Protein AF-A0A1I8BU19-F1 (afdb_monomer)

Solvent-accessible surface area (backbone atoms only — not comparable to full-atom values): 7862 Å² total; per-residue (Å²): 132,82,80,86,41,83,88,71,57,78,88,50,69,68,58,54,50,55,48,50,54,52,29,50,53,50,44,54,53,51,51,53,49,58,78,71,47,71,39,70,74,54,74,94,50,93,60,33,64,60,53,46,52,53,45,41,73,77,39,70,85,61,56,74,55,61,47,51,69,57,68,51,63,43,94,33,34,67,62,45,49,52,59,54,59,72,35,60,92,75,37,84,65,27,74,42,76,31,61,36,58,32,33,67,93,57,62,89,46,85,92,29,44,44,83,43,36,41,57,63,47,52,56,78,48,38,82,77,92,59,95

Organism: Meloidogyne hapla (NCBI:txid6305)

Secondary structure (DSSP, 8-state):
-----TTTS---HHHHHHHHHHHHHHHHHHHHHHHHS-GGG----TTHHHHHHHHHHH-TT--SSB--HHHHHSTTHHHHHHHHHHTTTTSTTTT-EEEEESBTTS-SSTTTEEEEEHHHHTTSS--SS--

Sequence (131 aa):
MTDITAQNCVNDPNIEIAWAIKASEFSSVHMNILMSVDTTKLKLNKYQDDVYKYFREMFPDMDVFETNEVQLKGGNKEKWRQFCEYFKETVDDYNFGTMLRIRADGIYDEANTIITQKVCFLLNSPKDGHL

Nearest PDB structures (foldseek):
  2jyn-assembly1_A  TM=8.389E-01  e=1.958E-07  Saccharomyces cerevisiae

InterPro domains:
  IPR008476 Protein PBDC1, metazoa/fungi [PTHR13410] (4-122)
  IPR021148 Polysaccharide biosynthesis domain [PF04669] (15-122)
  IPR023139 PBDC1-like domain superfamily [G3DSA:1.10.3560.10] (11-124)

Mean predicted aligned error: 6.37 Å

Radius of gyration: 15.44 Å; Cα contacts (8 Å, |Δi|>4): 132; chains: 1; bounding box: 36×48×33 Å

pLDDT: mean 84.01, std 12.43, range [40.69, 95.62]

Structure (mmCIF, N/CA/C/O backbone):
data_AF-A0A1I8BU19-F1
#
_entry.id   AF-A0A1I8BU19-F1
#
loop_
_atom_site.group_PDB
_atom_site.id
_atom_site.type_symbol
_atom_site.label_atom_id
_atom_site.label_alt_id
_atom_site.label_comp_id
_atom_site.label_asym_id
_atom_site.label_entity_id
_atom_site.label_seq_id
_atom_site.pdbx_PDB_ins_code
_atom_site.Cartn_x
_atom_site.Cartn_y
_atom_site.Cartn_z
_atom_site.occupancy
_atom_site.B_iso_or_equiv
_atom_site.auth_seq_id
_atom_site.auth_comp_id
_atom_site.auth_asym_id
_atom_site.auth_atom_id
_atom_site.pdbx_PDB_model_num
ATOM 1 N N . MET A 1 1 ? 1.063 32.927 -12.006 1.00 40.69 1 MET A N 1
ATOM 2 C CA . MET A 1 1 ? 1.313 31.688 -11.246 1.00 40.69 1 MET A CA 1
ATOM 3 C C . MET A 1 1 ? 1.113 30.568 -12.246 1.00 40.69 1 MET A C 1
ATOM 5 O O . MET A 1 1 ? 0.010 30.443 -12.752 1.00 40.69 1 MET A O 1
ATOM 9 N N . THR A 1 2 ? 2.177 29.910 -12.698 1.00 49.66 2 THR A N 1
ATOM 10 C CA . THR A 1 2 ? 2.052 28.748 -13.588 1.00 49.66 2 THR A CA 1
ATOM 11 C C . THR A 1 2 ? 1.512 27.595 -12.760 1.00 49.66 2 THR A C 1
ATOM 13 O O . THR A 1 2 ? 2.123 27.246 -11.752 1.00 49.66 2 THR A O 1
ATOM 16 N N . ASP A 1 3 ? 0.364 27.043 -13.151 1.00 49.72 3 ASP A N 1
ATOM 17 C CA . ASP A 1 3 ? -0.187 25.849 -12.519 1.00 49.72 3 ASP A CA 1
ATOM 18 C C . ASP A 1 3 ? 0.849 24.721 -12.598 1.00 49.72 3 ASP A C 1
ATOM 20 O O . ASP A 1 3 ? 1.202 24.238 -13.684 1.00 49.72 3 ASP A O 1
ATOM 24 N N . ILE A 1 4 ? 1.376 24.328 -11.436 1.00 55.88 4 ILE A N 1
ATOM 25 C CA . ILE A 1 4 ? 2.225 23.146 -11.294 1.00 55.88 4 ILE A CA 1
ATOM 26 C C . ILE A 1 4 ? 1.290 21.942 -11.409 1.00 55.88 4 ILE A C 1
ATOM 28 O O . ILE A 1 4 ? 0.775 21.421 -10.424 1.00 55.88 4 ILE A O 1
ATOM 32 N N . THR A 1 5 ? 0.995 21.554 -12.644 1.00 56.56 5 THR A N 1
ATOM 33 C CA . THR A 1 5 ? 0.279 20.317 -12.950 1.00 56.56 5 THR A CA 1
ATOM 34 C C . THR A 1 5 ? 1.287 19.177 -13.064 1.00 56.56 5 THR A C 1
ATOM 36 O O . THR A 1 5 ? 2.444 19.406 -13.415 1.00 56.56 5 THR A O 1
ATOM 39 N N . ALA A 1 6 ? 0.862 17.933 -12.821 1.00 61.78 6 ALA A N 1
ATOM 40 C CA . ALA A 1 6 ? 1.731 16.761 -12.974 1.00 61.78 6 ALA A CA 1
ATOM 41 C C . ALA A 1 6 ? 2.372 16.661 -14.377 1.00 61.78 6 ALA A C 1
ATOM 43 O O . ALA A 1 6 ? 3.459 16.116 -14.514 1.00 61.78 6 ALA A O 1
ATOM 44 N N . GLN A 1 7 ? 1.729 17.229 -15.406 1.00 59.91 7 GLN A N 1
ATOM 45 C CA . GLN A 1 7 ? 2.253 17.305 -16.775 1.00 59.91 7 GLN A CA 1
ATOM 46 C C . GLN A 1 7 ? 3.408 18.302 -16.948 1.00 59.91 7 GLN A C 1
ATOM 48 O O . GLN A 1 7 ? 4.190 18.155 -17.882 1.00 59.91 7 GLN A O 1
ATOM 53 N N . ASN A 1 8 ? 3.52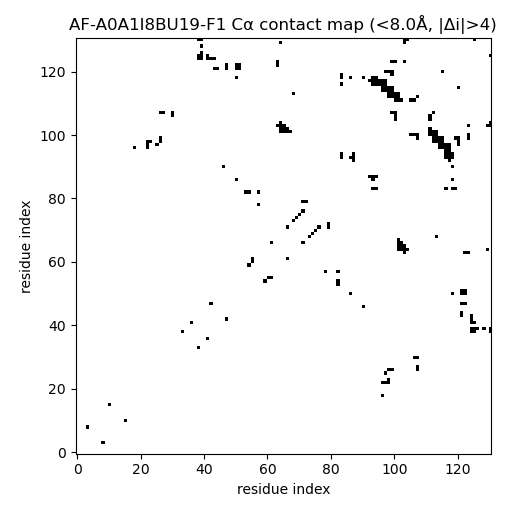4 19.296 -16.063 1.00 63.00 8 ASN A N 1
ATOM 54 C CA . ASN A 1 8 ? 4.537 20.354 -16.128 1.00 63.00 8 ASN A CA 1
ATOM 55 C C . ASN A 1 8 ? 5.739 20.090 -15.205 1.00 63.00 8 ASN A C 1
ATOM 57 O O . ASN A 1 8 ? 6.702 20.858 -15.219 1.00 63.00 8 ASN A O 1
ATOM 61 N N . CYS A 1 9 ? 5.693 19.029 -14.397 1.00 67.25 9 CYS A N 1
ATOM 62 C CA . CYS A 1 9 ? 6.816 18.595 -13.576 1.00 67.25 9 CYS A CA 1
ATOM 63 C C . CYS A 1 9 ? 7.768 17.735 -14.416 1.00 67.25 9 CYS A C 1
ATOM 65 O O . CYS A 1 9 ? 7.375 16.701 -14.952 1.00 67.25 9 CYS A O 1
ATOM 67 N N . VAL A 1 10 ? 9.030 18.156 -14.526 1.00 71.31 10 VAL A N 1
ATOM 68 C CA . VAL A 1 10 ? 10.086 17.352 -15.158 1.00 71.31 10 VAL A CA 1
ATOM 69 C C . VAL A 1 10 ? 10.427 16.183 -14.238 1.00 71.31 10 VAL A C 1
ATOM 71 O O . VAL A 1 10 ? 10.584 16.371 -13.033 1.00 71.31 10 VAL A O 1
ATOM 74 N N . ASN A 1 11 ? 10.545 14.984 -14.808 1.00 73.38 11 ASN A N 1
ATOM 75 C CA . ASN A 1 11 ? 10.933 13.799 -14.057 1.00 73.38 11 ASN A CA 1
ATOM 76 C C . ASN A 1 11 ? 12.424 13.901 -13.682 1.00 73.38 11 ASN A C 1
ATOM 78 O O . ASN A 1 11 ? 13.280 13.895 -14.567 1.00 73.38 11 ASN A O 1
ATOM 82 N N . ASP A 1 12 ? 12.730 14.067 -12.393 1.00 86.06 12 ASP A N 1
ATOM 83 C CA . ASP A 1 12 ? 14.103 14.155 -11.880 1.00 86.06 12 ASP A CA 1
ATOM 84 C C . ASP A 1 12 ? 14.567 12.761 -11.423 1.00 86.06 12 ASP A C 1
ATOM 86 O O . ASP A 1 12 ? 14.004 12.219 -10.464 1.00 86.06 12 ASP A O 1
ATOM 90 N N . PRO A 1 13 ? 15.610 12.180 -12.048 1.00 89.44 13 PRO A N 1
ATOM 91 C CA . PRO A 1 13 ? 16.116 10.860 -11.678 1.00 89.44 13 PRO A CA 1
ATOM 92 C C . PRO A 1 13 ? 16.515 10.738 -10.201 1.00 89.44 13 PRO A C 1
ATOM 94 O O . PRO A 1 13 ? 16.385 9.668 -9.612 1.00 89.44 13 PRO A O 1
ATOM 97 N N . ASN A 1 14 ? 16.979 11.819 -9.566 1.00 90.25 14 ASN A N 1
ATOM 98 C CA . ASN A 1 14 ? 17.342 11.785 -8.148 1.00 90.25 14 ASN A CA 1
ATOM 99 C C . ASN A 1 14 ? 16.108 11.642 -7.253 1.00 90.25 14 ASN A C 1
ATOM 101 O O . ASN A 1 14 ? 16.180 10.988 -6.211 1.00 90.25 14 ASN A O 1
ATOM 105 N N . ILE A 1 15 ? 14.978 12.226 -7.662 1.00 87.81 15 ILE A N 1
ATOM 106 C CA . ILE A 1 15 ? 13.700 12.077 -6.960 1.00 87.81 15 ILE A CA 1
ATOM 107 C C . ILE A 1 15 ? 13.210 10.635 -7.090 1.00 87.81 15 ILE A C 1
ATOM 109 O O . ILE A 1 15 ? 12.812 10.047 -6.086 1.00 87.81 15 ILE A O 1
ATOM 113 N N . GLU A 1 16 ? 13.296 10.038 -8.282 1.00 87.44 16 GLU A N 1
ATOM 114 C CA . GLU A 1 16 ? 12.926 8.631 -8.494 1.00 87.44 16 GLU A CA 1
ATOM 115 C C . GLU A 1 16 ? 13.794 7.677 -7.666 1.00 87.44 16 GLU A C 1
ATOM 117 O O . GLU A 1 16 ? 13.266 6.772 -7.020 1.00 87.44 16 GLU A O 1
ATOM 122 N N . ILE A 1 17 ? 15.111 7.901 -7.617 1.00 91.69 17 ILE A N 1
ATOM 123 C CA . ILE A 1 17 ? 16.030 7.098 -6.799 1.00 91.69 17 ILE A CA 1
ATOM 124 C C . ILE A 1 17 ? 15.693 7.240 -5.310 1.00 91.69 17 ILE A C 1
ATOM 126 O O . ILE A 1 17 ? 15.571 6.236 -4.607 1.00 91.69 17 ILE A O 1
ATOM 130 N N . ALA A 1 18 ? 15.515 8.469 -4.817 1.00 91.75 18 ALA A N 1
ATOM 131 C CA . ALA A 1 18 ? 15.174 8.713 -3.416 1.00 91.75 18 ALA A CA 1
ATOM 132 C C . ALA A 1 18 ? 13.833 8.064 -3.039 1.00 91.75 18 ALA A C 1
ATOM 134 O O . ALA A 1 18 ? 13.713 7.445 -1.978 1.00 91.75 18 ALA A O 1
ATOM 135 N N . TRP A 1 19 ? 12.843 8.158 -3.926 1.00 92.19 19 TRP A N 1
ATOM 136 C CA . TRP A 1 19 ? 11.557 7.489 -3.778 1.00 92.19 19 TRP A CA 1
ATOM 137 C C . TRP A 1 19 ? 11.710 5.961 -3.740 1.00 92.19 19 TRP A C 1
ATOM 139 O O . TRP A 1 19 ? 11.178 5.324 -2.831 1.00 92.19 19 TRP A O 1
ATOM 149 N N . ALA A 1 20 ? 12.473 5.374 -4.666 1.00 91.69 20 A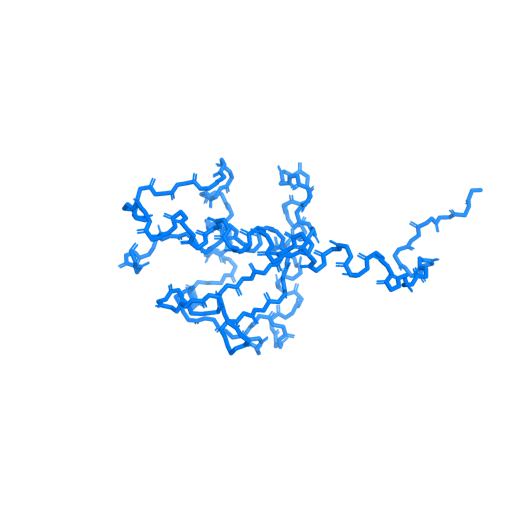LA A N 1
ATOM 150 C CA . ALA A 1 20 ? 12.667 3.928 -4.749 1.00 91.69 20 ALA A CA 1
ATOM 151 C C . ALA A 1 20 ? 13.354 3.369 -3.493 1.00 91.69 20 ALA A C 1
ATOM 153 O O . ALA A 1 20 ? 12.936 2.333 -2.970 1.00 91.69 20 ALA A O 1
ATOM 154 N N . ILE A 1 21 ? 14.349 4.085 -2.955 1.00 92.94 21 ILE A N 1
ATOM 155 C CA . ILE A 1 21 ? 14.993 3.747 -1.675 1.00 92.94 21 ILE A CA 1
ATOM 156 C C . ILE A 1 21 ? 13.952 3.736 -0.552 1.00 92.94 21 ILE A C 1
ATOM 158 O O . ILE A 1 21 ? 13.864 2.762 0.196 1.00 92.94 21 ILE A O 1
ATOM 162 N N . LYS A 1 22 ? 13.105 4.769 -0.463 1.00 92.62 22 LYS A N 1
ATOM 163 C CA . LYS A 1 22 ? 12.058 4.845 0.566 1.00 92.62 22 LYS A CA 1
ATOM 164 C C . LYS A 1 22 ? 10.987 3.768 0.435 1.00 92.62 22 LYS A C 1
ATOM 166 O O . LYS A 1 22 ? 10.591 3.192 1.448 1.00 92.62 22 LYS A O 1
ATOM 171 N N . ALA A 1 23 ? 10.548 3.455 -0.778 1.00 92.38 23 ALA A N 1
ATOM 172 C CA . ALA A 1 23 ? 9.597 2.374 -1.019 1.00 92.38 23 ALA A CA 1
ATOM 173 C C . ALA A 1 23 ? 10.186 0.997 -0.647 1.00 92.38 23 ALA A C 1
ATOM 175 O O . ALA A 1 23 ? 9.490 0.157 -0.071 1.00 92.38 23 ALA A O 1
ATOM 176 N N . SER A 1 24 ? 11.480 0.784 -0.903 1.00 92.00 24 SER A N 1
ATOM 177 C CA . SER A 1 24 ? 12.195 -0.442 -0.525 1.00 92.00 24 SER A CA 1
ATOM 178 C C . SER A 1 24 ? 12.369 -0.581 0.995 1.00 92.00 24 SER A C 1
ATOM 180 O O . SER A 1 24 ? 12.074 -1.637 1.566 1.00 92.00 24 SER A O 1
ATOM 182 N N . GLU A 1 25 ? 12.757 0.500 1.685 1.00 94.25 25 GLU A N 1
ATOM 183 C CA . GLU A 1 25 ? 12.818 0.549 3.156 1.00 94.25 25 GLU A CA 1
ATOM 184 C C . GLU A 1 25 ? 11.454 0.211 3.774 1.00 94.25 25 GLU A C 1
ATOM 186 O O . GLU A 1 25 ? 11.358 -0.635 4.667 1.00 94.25 25 GLU A O 1
ATOM 191 N N . PHE A 1 26 ? 10.386 0.825 3.260 1.00 92.31 26 PHE A N 1
ATOM 192 C CA . PHE A 1 26 ? 9.020 0.568 3.708 1.00 92.31 26 PHE A CA 1
ATOM 193 C C . PHE A 1 26 ? 8.613 -0.901 3.526 1.00 92.31 26 PHE A C 1
ATOM 195 O O . PHE A 1 26 ? 8.079 -1.511 4.453 1.00 92.31 26 PHE A O 1
ATOM 202 N N . SER A 1 27 ? 8.917 -1.491 2.369 1.00 92.56 27 SER A N 1
ATOM 203 C CA . SER A 1 27 ? 8.623 -2.903 2.074 1.00 92.56 27 SER A CA 1
ATOM 204 C C . SER A 1 27 ? 9.356 -3.851 3.013 1.00 92.56 27 SER A C 1
ATOM 206 O O . SER A 1 27 ? 8.774 -4.816 3.502 1.00 92.56 27 SER A O 1
ATOM 208 N N . SER A 1 28 ? 10.613 -3.537 3.324 1.00 93.69 28 SER A N 1
ATOM 209 C CA . SER A 1 28 ? 11.427 -4.311 4.263 1.00 93.69 28 SER A CA 1
ATOM 210 C C . SER A 1 28 ? 10.836 -4.278 5.674 1.00 93.69 28 SER A C 1
ATOM 212 O O . SER A 1 28 ? 10.716 -5.314 6.328 1.00 93.69 28 SER A O 1
ATOM 214 N N . VAL A 1 29 ? 10.402 -3.101 6.139 1.00 93.25 29 VAL A N 1
ATOM 215 C CA . VAL A 1 29 ? 9.722 -2.957 7.436 1.00 93.25 29 VAL A CA 1
ATOM 216 C C . VAL A 1 29 ? 8.397 -3.714 7.447 1.00 93.25 29 VAL A C 1
ATOM 218 O O . VAL A 1 29 ? 8.126 -4.447 8.398 1.00 93.25 29 VAL A O 1
ATOM 221 N N . HIS A 1 30 ? 7.590 -3.584 6.393 1.00 91.44 30 HIS A N 1
ATOM 222 C CA . HIS A 1 30 ? 6.327 -4.305 6.280 1.00 91.44 30 HIS A CA 1
ATOM 223 C C .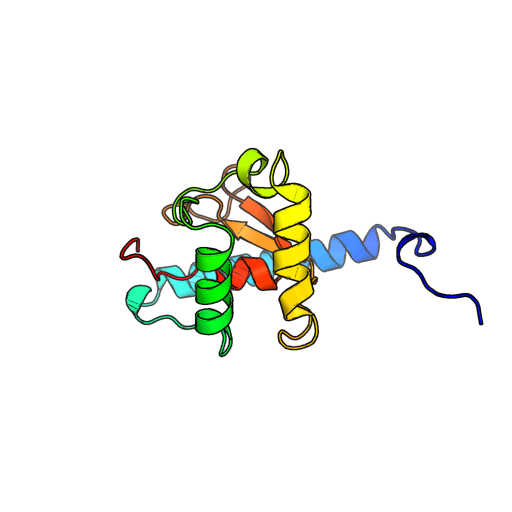 HIS A 1 30 ? 6.539 -5.822 6.329 1.00 91.44 30 HIS A C 1
ATOM 225 O O . HIS A 1 30 ? 5.875 -6.503 7.109 1.00 91.44 30 HIS A O 1
ATOM 231 N N . MET A 1 31 ? 7.514 -6.343 5.580 1.00 92.00 31 MET A N 1
ATOM 232 C CA . MET A 1 31 ? 7.857 -7.765 5.588 1.00 92.00 31 MET A CA 1
ATOM 233 C C . MET A 1 31 ? 8.261 -8.246 6.984 1.00 92.00 31 MET A C 1
ATOM 235 O O . MET A 1 31 ? 7.784 -9.279 7.448 1.00 92.00 31 MET A O 1
ATOM 239 N N . ASN A 1 32 ? 9.087 -7.473 7.692 1.00 93.12 32 ASN A N 1
ATOM 240 C CA . ASN A 1 32 ? 9.486 -7.806 9.058 1.00 93.12 32 ASN A CA 1
ATOM 241 C C . ASN A 1 32 ? 8.287 -7.872 10.009 1.00 93.12 32 ASN A C 1
ATOM 243 O O . ASN A 1 32 ? 8.234 -8.770 10.847 1.00 93.12 32 ASN A O 1
ATOM 247 N N . ILE A 1 33 ? 7.315 -6.963 9.870 1.00 90.62 33 ILE A N 1
ATOM 248 C CA . ILE A 1 33 ? 6.084 -6.992 10.669 1.00 90.62 33 ILE A CA 1
ATOM 249 C C . ILE A 1 33 ? 5.305 -8.273 10.375 1.00 90.62 33 ILE A C 1
ATOM 251 O O . ILE A 1 33 ? 4.988 -8.998 11.314 1.00 90.62 33 ILE A O 1
ATOM 255 N N . LEU A 1 34 ? 5.057 -8.583 9.098 1.00 88.06 34 LEU A N 1
ATOM 256 C CA . LEU A 1 34 ? 4.316 -9.780 8.688 1.00 88.06 34 LEU A CA 1
ATOM 257 C C . LEU A 1 34 ? 4.945 -11.075 9.217 1.00 88.06 34 LEU A C 1
ATOM 259 O O . LEU A 1 34 ? 4.229 -11.979 9.626 1.00 88.06 34 LEU A O 1
ATOM 263 N N . MET A 1 35 ? 6.277 -11.156 9.254 1.00 89.38 35 MET A N 1
ATOM 264 C CA . MET A 1 35 ? 6.985 -12.327 9.785 1.00 89.38 35 MET A CA 1
ATOM 265 C C . MET A 1 35 ? 6.992 -12.408 11.318 1.00 89.38 35 MET A C 1
ATOM 267 O O . MET A 1 35 ? 7.310 -13.460 11.868 1.00 89.38 35 MET A O 1
ATOM 271 N N . SER A 1 36 ? 6.696 -11.309 12.015 1.00 90.31 36 SER A N 1
ATOM 272 C CA . SER A 1 36 ? 6.872 -11.210 13.470 1.00 90.31 36 SER A CA 1
ATOM 273 C C . SER A 1 36 ? 5.568 -11.290 14.262 1.00 90.31 36 SER A C 1
ATOM 275 O O . SER A 1 36 ? 5.614 -11.415 15.486 1.00 90.31 36 SER A O 1
ATOM 277 N N . VAL A 1 37 ? 4.410 -11.172 13.609 1.00 86.81 37 VAL A N 1
ATOM 278 C CA . VAL A 1 37 ? 3.112 -11.057 14.289 1.00 86.81 37 VAL A CA 1
ATOM 279 C C . VAL A 1 37 ? 2.052 -11.947 13.652 1.00 86.81 37 VAL A C 1
ATOM 281 O O . VAL A 1 37 ? 2.147 -12.325 12.492 1.00 86.81 37 VAL A O 1
ATOM 284 N N . ASP A 1 38 ? 1.002 -12.236 14.419 1.00 85.44 38 ASP A N 1
ATOM 285 C CA . ASP A 1 38 ? -0.232 -12.826 13.901 1.00 85.44 38 ASP A CA 1
ATOM 286 C C . ASP A 1 38 ? -0.945 -11.811 12.995 1.00 85.44 38 ASP A C 1
ATOM 288 O O . ASP A 1 38 ? -1.504 -10.808 13.460 1.00 85.44 38 ASP A O 1
ATOM 292 N N . THR A 1 39 ? -0.886 -12.057 11.689 1.00 81.19 39 THR A N 1
ATOM 293 C CA . THR A 1 39 ? -1.340 -11.127 10.657 1.00 81.19 39 THR A CA 1
ATOM 294 C C . THR A 1 39 ? -2.859 -10.943 10.674 1.00 81.19 39 THR A C 1
ATOM 296 O O . THR A 1 39 ? -3.332 -9.858 10.335 1.00 81.19 39 THR A O 1
ATOM 299 N N . THR A 1 40 ? -3.628 -11.909 11.191 1.00 80.88 40 THR A N 1
ATOM 300 C CA . THR A 1 40 ? -5.097 -11.818 11.332 1.00 80.88 40 THR A CA 1
ATOM 301 C C . THR A 1 40 ? -5.553 -10.690 12.266 1.00 80.88 40 THR A C 1
ATOM 303 O O . THR A 1 40 ? -6.692 -10.225 12.199 1.00 80.88 40 THR A O 1
ATOM 306 N N . LYS A 1 41 ? -4.654 -10.218 13.140 1.00 81.38 41 LYS A N 1
ATOM 307 C CA . LYS A 1 41 ? -4.891 -9.116 14.089 1.00 81.38 41 LYS A CA 1
ATOM 308 C C . LYS A 1 41 ? -4.207 -7.818 13.667 1.00 81.38 41 LYS A C 1
ATOM 310 O O . LYS A 1 41 ? -4.334 -6.805 14.357 1.00 81.38 41 LYS A O 1
ATOM 315 N N . LEU A 1 42 ? -3.463 -7.836 12.564 1.00 82.81 42 LEU A N 1
ATOM 316 C CA . LEU A 1 42 ? -2.678 -6.699 12.113 1.00 82.81 42 LEU A CA 1
ATOM 317 C C . LEU A 1 42 ? -3.584 -5.655 11.453 1.00 82.81 42 LEU A C 1
ATOM 319 O O . LEU A 1 42 ? -4.246 -5.920 10.453 1.00 82.81 42 LEU A O 1
ATOM 323 N N . LYS A 1 43 ? -3.572 -4.434 11.993 1.00 83.31 43 LYS A N 1
ATOM 324 C CA . LYS A 1 43 ? -4.207 -3.262 11.383 1.00 83.31 43 LYS A CA 1
ATOM 325 C C . LYS A 1 43 ? -3.147 -2.190 11.163 1.00 83.31 43 LYS A C 1
ATOM 327 O O . LYS A 1 43 ? -2.677 -1.573 12.115 1.00 83.31 43 LYS A O 1
ATOM 332 N N . LEU A 1 44 ? -2.762 -1.989 9.906 1.00 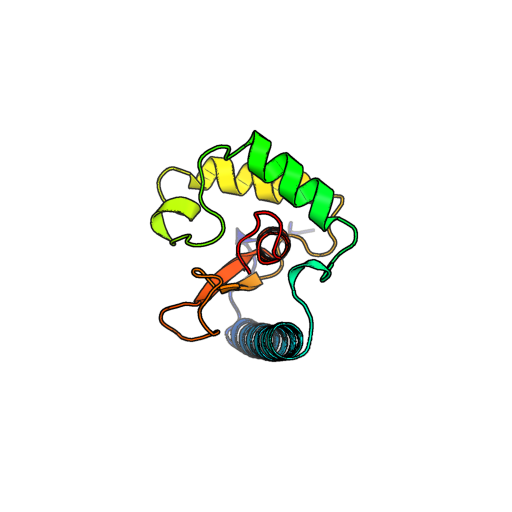80.81 44 LEU A N 1
ATOM 333 C CA . LEU A 1 44 ? -1.676 -1.083 9.514 1.00 80.81 44 LEU A CA 1
ATOM 334 C C . LEU A 1 44 ? -2.128 0.379 9.462 1.00 80.81 44 LEU A C 1
ATOM 336 O O . LEU A 1 44 ? -1.315 1.294 9.583 1.00 80.81 44 LEU A O 1
ATOM 340 N N . ASN A 1 45 ? -3.427 0.614 9.273 1.00 86.38 45 ASN A N 1
ATOM 341 C CA . ASN A 1 45 ? -3.992 1.953 9.179 1.00 86.38 45 ASN A CA 1
ATOM 342 C C . ASN A 1 45 ? -5.417 2.002 9.745 1.00 86.38 45 ASN A C 1
ATOM 344 O O . ASN A 1 45 ? -6.173 1.033 9.667 1.00 86.38 45 ASN A O 1
ATOM 348 N N . LYS A 1 46 ? -5.818 3.157 10.284 1.00 88.31 46 LYS A N 1
ATOM 349 C CA . LYS A 1 46 ? -7.173 3.378 10.809 1.00 88.31 46 LYS A CA 1
ATOM 350 C C . LYS A 1 46 ? -8.270 3.239 9.740 1.00 88.31 46 LYS A C 1
ATOM 352 O O . LYS A 1 46 ? -9.318 2.689 10.066 1.00 88.31 46 LYS A O 1
ATOM 357 N N . TYR A 1 47 ? -7.994 3.630 8.492 1.00 90.25 47 TYR A N 1
ATOM 358 C CA . TYR A 1 47 ? -8.931 3.610 7.356 1.00 90.25 47 TYR A CA 1
ATOM 359 C C . TYR A 1 47 ? -9.015 2.266 6.628 1.00 90.25 47 TYR A C 1
ATOM 361 O O . TYR A 1 47 ? -9.740 2.132 5.650 1.00 90.25 47 TYR A O 1
ATOM 369 N N . GLN A 1 48 ? -8.255 1.266 7.072 1.00 88.44 48 GLN A N 1
ATOM 370 C CA . GLN A 1 48 ? -8.135 -0.007 6.368 1.00 88.44 48 GLN A CA 1
ATOM 371 C C . GLN A 1 48 ? -9.487 -0.709 6.156 1.00 88.44 48 GLN A C 1
ATOM 373 O O . GLN A 1 48 ? -9.715 -1.286 5.099 1.00 88.44 48 GLN A O 1
ATOM 378 N N . ASP A 1 49 ? -10.393 -0.621 7.134 1.00 89.31 49 ASP A N 1
ATOM 379 C CA . ASP A 1 49 ? -11.726 -1.232 7.047 1.00 89.31 49 ASP A CA 1
ATOM 380 C C . ASP A 1 49 ? -12.609 -0.527 6.007 1.00 89.31 49 ASP A C 1
ATOM 382 O O . ASP A 1 49 ? -13.289 -1.191 5.227 1.00 89.31 49 ASP A O 1
ATOM 386 N N . ASP A 1 50 ? -12.552 0.807 5.948 1.00 92.19 50 ASP A N 1
ATOM 387 C CA . ASP A 1 50 ? -13.310 1.610 4.983 1.00 92.19 50 ASP A CA 1
ATOM 388 C C . ASP A 1 50 ? -12.803 1.381 3.554 1.00 92.19 50 ASP A C 1
ATOM 390 O O . ASP A 1 50 ? -13.594 1.193 2.627 1.00 92.19 50 ASP A O 1
ATOM 394 N N . VAL A 1 51 ? -11.476 1.333 3.390 1.00 91.31 51 VAL A N 1
ATOM 395 C CA . VAL A 1 51 ? -10.814 1.036 2.113 1.00 91.31 51 VAL A CA 1
ATOM 396 C C . VAL A 1 51 ? -11.198 -0.347 1.614 1.00 91.31 51 VAL A C 1
ATOM 398 O O . VAL A 1 51 ? -11.597 -0.500 0.460 1.00 91.31 51 VAL A O 1
ATOM 401 N N . TYR A 1 52 ? -11.135 -1.346 2.489 1.00 89.81 52 TYR A N 1
ATOM 402 C CA . TYR A 1 52 ? -11.484 -2.715 2.145 1.00 89.81 52 TYR A CA 1
ATOM 403 C C . TYR A 1 52 ? -12.977 -2.862 1.798 1.00 89.81 52 TYR A C 1
ATOM 405 O O . TYR A 1 52 ? -13.323 -3.492 0.797 1.00 89.81 52 TYR A O 1
ATOM 413 N N . LYS A 1 53 ? -13.871 -2.228 2.568 1.00 92.00 53 LYS A N 1
ATOM 414 C CA . LYS A 1 53 ? -15.313 -2.230 2.289 1.00 92.00 53 LYS A CA 1
ATOM 415 C C . LYS A 1 53 ? -15.617 -1.656 0.903 1.00 92.00 53 LYS A C 1
ATOM 417 O O . LYS A 1 53 ? -16.294 -2.306 0.110 1.00 92.00 53 LYS A O 1
ATOM 422 N N . TYR A 1 54 ? -15.093 -0.472 0.596 1.00 94.12 54 TYR A N 1
ATOM 423 C CA . TYR A 1 54 ? -15.329 0.167 -0.699 1.00 94.12 54 TYR A CA 1
ATOM 424 C C . TYR A 1 54 ? -14.676 -0.608 -1.851 1.00 94.12 54 TYR A C 1
ATOM 426 O O . TYR A 1 54 ? -15.253 -0.724 -2.933 1.00 94.12 54 TYR A O 1
ATOM 434 N N . PHE A 1 55 ? -13.509 -1.220 -1.612 1.00 91.31 55 PHE A N 1
ATOM 435 C CA . PHE A 1 55 ? -12.897 -2.130 -2.577 1.00 91.31 55 PHE A CA 1
ATOM 436 C C . PHE A 1 55 ? -13.838 -3.289 -2.917 1.00 91.31 55 PHE A C 1
ATOM 438 O O . PHE A 1 55 ? -14.035 -3.552 -4.096 1.00 91.31 55 PHE A O 1
ATOM 445 N N . ARG A 1 56 ? -14.477 -3.937 -1.934 1.00 91.00 56 ARG A N 1
ATOM 446 C CA . ARG A 1 56 ? -15.425 -5.037 -2.189 1.00 91.00 56 ARG A CA 1
ATOM 447 C C . ARG A 1 56 ? -16.715 -4.594 -2.877 1.00 91.00 56 ARG A C 1
ATOM 449 O O . ARG A 1 56 ? -17.255 -5.354 -3.674 1.00 91.00 56 ARG A O 1
ATOM 456 N N . GLU A 1 57 ? -17.178 -3.368 -2.644 1.00 93.56 57 GLU A N 1
ATOM 457 C CA . GLU A 1 57 ? -18.298 -2.786 -3.401 1.00 93.56 57 GLU A CA 1
ATOM 458 C C . GLU A 1 57 ? -17.933 -2.579 -4.883 1.00 9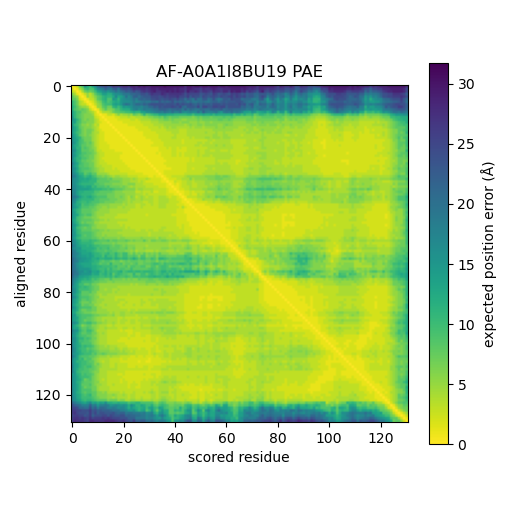3.56 57 GLU A C 1
ATOM 460 O O . GLU A 1 57 ? -18.735 -2.860 -5.777 1.00 93.56 57 GLU A O 1
ATOM 465 N N . MET A 1 58 ? -16.709 -2.124 -5.167 1.00 91.88 58 MET A N 1
ATOM 466 C CA . MET A 1 58 ? -16.241 -1.901 -6.538 1.00 91.88 58 MET A CA 1
ATOM 467 C C . MET A 1 58 ? -15.740 -3.181 -7.221 1.00 91.88 58 MET A C 1
ATOM 469 O O . MET A 1 58 ? -15.880 -3.325 -8.434 1.00 91.88 58 MET A O 1
ATOM 473 N N . PHE A 1 59 ? -15.165 -4.121 -6.489 1.00 89.62 59 PHE A N 1
ATOM 474 C CA . PHE A 1 59 ? -14.495 -5.311 -7.011 1.00 89.62 59 PHE A CA 1
ATOM 475 C C . PHE A 1 59 ? -14.934 -6.557 -6.227 1.00 89.62 59 PHE A C 1
ATOM 477 O O . PHE A 1 59 ? -14.117 -7.172 -5.539 1.00 89.62 59 PHE A O 1
ATOM 484 N N . PRO A 1 60 ? -16.220 -6.948 -6.319 1.00 89.38 60 PRO A N 1
ATOM 485 C CA . PRO A 1 60 ? -16.772 -8.034 -5.508 1.00 89.38 60 PRO A CA 1
ATOM 486 C C . PRO A 1 60 ? -16.028 -9.358 -5.721 1.00 89.38 60 PRO A C 1
ATOM 488 O O . PRO A 1 60 ? -15.719 -10.045 -4.751 1.00 89.38 60 PRO A O 1
ATOM 491 N N . ASP A 1 61 ? -15.659 -9.651 -6.970 1.00 86.88 61 ASP A N 1
ATOM 492 C CA . ASP A 1 61 ? -15.063 -10.930 -7.375 1.00 86.88 61 ASP A CA 1
ATOM 493 C C . ASP A 1 61 ? -13.529 -10.894 -7.495 1.00 86.88 61 ASP A C 1
ATOM 495 O O . ASP A 1 61 ? -12.918 -11.886 -7.888 1.00 86.88 61 ASP A O 1
ATOM 499 N N . MET A 1 62 ? -12.882 -9.751 -7.227 1.00 85.81 62 MET A N 1
ATOM 500 C CA . MET A 1 62 ? -11.424 -9.659 -7.346 1.00 85.81 62 MET A CA 1
ATOM 501 C C . MET A 1 62 ? -10.761 -10.353 -6.161 1.00 85.81 62 MET A C 1
ATOM 503 O O . MET A 1 62 ? -11.056 -10.048 -5.003 1.00 85.81 62 MET A O 1
ATOM 507 N N . ASP A 1 63 ? -9.843 -11.266 -6.451 1.00 82.62 63 ASP A N 1
ATOM 508 C CA . ASP A 1 63 ? -9.029 -11.884 -5.417 1.00 82.62 63 ASP A CA 1
ATOM 509 C C . ASP A 1 63 ? -7.969 -10.891 -4.921 1.00 82.62 63 ASP A C 1
ATOM 511 O O . ASP A 1 63 ? -7.281 -10.250 -5.713 1.00 82.62 63 ASP A O 1
ATOM 515 N N . VAL A 1 64 ? -7.878 -10.731 -3.602 1.00 79.56 64 VAL A N 1
ATOM 516 C CA . VAL A 1 64 ? -6.870 -9.891 -2.932 1.00 79.56 64 VAL A CA 1
ATOM 517 C C . VAL A 1 64 ? -5.663 -10.706 -2.476 1.00 79.56 64 VAL A C 1
ATOM 519 O O . VAL A 1 64 ? -4.628 -10.124 -2.153 1.00 79.56 64 VAL A O 1
ATOM 522 N N . PHE A 1 65 ? -5.790 -12.035 -2.431 1.00 81.25 65 PHE A N 1
ATOM 523 C CA . PHE A 1 65 ? -4.699 -12.941 -2.100 1.00 81.25 65 PHE A CA 1
ATOM 524 C C . PHE A 1 65 ? -3.712 -13.053 -3.257 1.00 81.25 65 PHE A C 1
ATOM 526 O O . PHE A 1 65 ? -2.504 -12.965 -3.037 1.00 81.25 65 PHE A O 1
ATOM 533 N N . GLU A 1 66 ? -4.235 -13.207 -4.473 1.00 82.25 66 GLU A N 1
ATOM 534 C CA . GLU A 1 66 ? -3.473 -13.224 -5.714 1.00 82.25 66 GLU A CA 1
ATOM 535 C C . GLU A 1 66 ? -4.055 -12.201 -6.693 1.00 82.25 66 GLU A C 1
ATOM 537 O O . GLU A 1 66 ? -5.096 -12.394 -7.319 1.00 82.25 66 GLU A O 1
ATOM 542 N N . THR A 1 67 ? -3.347 -11.086 -6.823 1.00 80.00 67 THR A N 1
ATOM 543 C CA . THR A 1 67 ? -3.609 -10.058 -7.830 1.00 80.00 67 THR A CA 1
ATOM 544 C C . THR A 1 67 ? -2.563 -10.153 -8.935 1.00 80.00 67 THR A C 1
ATOM 546 O O . THR A 1 67 ? -1.523 -10.792 -8.789 1.00 80.00 67 THR A O 1
ATOM 549 N N . ASN A 1 68 ? -2.792 -9.486 -10.061 1.00 78.44 68 ASN A N 1
ATOM 550 C CA . ASN A 1 68 ? -1.736 -9.249 -11.036 1.00 78.44 68 ASN A CA 1
ATOM 551 C C . ASN A 1 68 ? -1.887 -7.882 -11.705 1.00 78.44 68 ASN A C 1
ATOM 553 O O . ASN A 1 68 ? -2.928 -7.221 -11.630 1.00 78.44 68 ASN A O 1
ATOM 557 N N . GLU A 1 69 ? -0.830 -7.451 -12.389 1.00 74.94 69 GLU A N 1
ATOM 558 C CA . GLU A 1 69 ? -0.810 -6.145 -13.042 1.00 74.94 69 GLU A CA 1
ATOM 559 C C . GLU A 1 69 ? -1.903 -5.997 -14.112 1.00 74.94 69 GLU A C 1
ATOM 561 O O . GLU A 1 69 ? -2.458 -4.912 -14.272 1.00 74.94 69 GLU A O 1
ATOM 566 N N . VAL A 1 70 ? -2.284 -7.078 -14.799 1.00 78.88 70 VAL A N 1
ATOM 567 C CA . VAL A 1 70 ? -3.343 -7.054 -15.822 1.00 78.88 70 VAL A CA 1
ATOM 568 C C . VAL A 1 70 ? -4.717 -6.815 -15.194 1.00 78.88 70 VAL A C 1
ATOM 570 O O . VAL A 1 70 ? -5.501 -6.016 -15.708 1.00 78.88 70 VAL A O 1
ATOM 573 N N . GLN A 1 71 ? -5.011 -7.453 -14.063 1.00 77.12 71 GLN A N 1
ATOM 574 C CA . GLN A 1 71 ? -6.261 -7.270 -13.324 1.00 77.12 71 GLN A CA 1
ATOM 575 C C . GLN A 1 71 ? -6.387 -5.856 -12.753 1.00 77.12 71 GLN A C 1
ATOM 577 O O . GLN A 1 71 ? -7.488 -5.305 -12.757 1.00 77.12 71 GLN A O 1
ATOM 582 N N . LEU A 1 72 ? -5.277 -5.265 -12.303 1.00 73.38 72 LEU A N 1
ATOM 583 C CA . LEU A 1 72 ? -5.255 -3.934 -11.691 1.00 73.38 72 LEU A CA 1
ATOM 584 C C . LEU A 1 72 ? -5.192 -2.804 -12.730 1.00 73.38 72 LEU A C 1
ATOM 586 O O . LEU A 1 72 ? -5.923 -1.818 -12.633 1.00 73.38 72 LEU A O 1
ATOM 590 N N . LYS A 1 73 ? -4.329 -2.935 -13.742 1.00 69.06 73 LYS A N 1
ATOM 591 C CA . LYS A 1 73 ? -3.983 -1.860 -14.691 1.00 69.06 73 LYS A CA 1
ATOM 592 C C . LYS A 1 73 ? -4.439 -2.113 -16.131 1.00 69.06 73 LYS A C 1
ATOM 594 O O . LYS A 1 73 ? -4.254 -1.235 -16.973 1.00 69.06 73 LYS A O 1
ATOM 599 N N . GLY A 1 74 ? -5.033 -3.271 -16.424 1.00 80.88 74 GLY A N 1
ATOM 600 C CA . GLY A 1 74 ? -5.643 -3.591 -17.717 1.00 80.88 74 GLY A CA 1
ATOM 601 C C . GLY A 1 74 ? -7.059 -3.023 -17.841 1.00 80.88 74 GLY A C 1
ATOM 602 O O . GLY A 1 74 ? -7.274 -1.819 -17.710 1.00 80.88 74 GLY A O 1
ATOM 603 N N . GLY A 1 75 ? -8.051 -3.889 -18.071 1.00 82.50 75 GLY A N 1
ATOM 604 C CA . GLY A 1 75 ? -9.450 -3.483 -18.296 1.00 82.50 75 GLY A CA 1
ATOM 605 C C . GLY A 1 75 ? -10.099 -2.713 -17.135 1.00 82.50 75 GLY A C 1
ATOM 606 O O . GLY A 1 75 ? -11.056 -1.975 -17.349 1.00 82.50 75 GLY A O 1
ATOM 607 N N . ASN A 1 76 ? -9.549 -2.824 -15.923 1.00 85.44 76 ASN A N 1
ATOM 608 C CA . ASN A 1 76 ? -10.057 -2.147 -14.729 1.00 85.44 76 ASN A CA 1
ATOM 609 C C . ASN A 1 76 ? -9.394 -0.797 -14.441 1.00 85.44 76 ASN A C 1
ATOM 611 O O . ASN A 1 76 ? -9.753 -0.170 -13.450 1.00 85.44 76 ASN A O 1
ATOM 615 N N . LYS A 1 77 ? -8.460 -0.320 -15.274 1.00 85.06 77 LYS A N 1
ATOM 616 C CA . LYS A 1 77 ? -7.637 0.867 -14.979 1.00 85.06 77 LYS A CA 1
ATOM 617 C C . LYS A 1 77 ? -8.443 2.089 -14.532 1.00 85.06 77 LYS A C 1
ATOM 619 O O . LYS A 1 77 ? -8.070 2.755 -13.572 1.00 85.06 77 LYS A O 1
ATOM 624 N N . GLU A 1 78 ? -9.549 2.381 -15.213 1.00 89.38 78 GLU A N 1
ATOM 625 C CA . GLU A 1 78 ? -10.398 3.527 -14.872 1.00 89.38 78 GLU A CA 1
ATOM 626 C C . GLU A 1 78 ? -11.154 3.314 -13.555 1.00 89.38 78 GLU A C 1
ATOM 628 O O . GLU A 1 78 ? -11.194 4.204 -12.710 1.00 89.38 78 GLU A O 1
ATOM 633 N N . LYS A 1 79 ? -11.684 2.107 -13.337 1.00 90.38 79 LYS A N 1
ATOM 634 C CA . LYS A 1 79 ? -12.361 1.731 -12.090 1.00 90.38 79 LYS A CA 1
ATOM 635 C C . LYS A 1 79 ? -11.397 1.764 -10.901 1.00 90.38 79 LYS A C 1
ATOM 637 O O . LYS A 1 79 ? -11.747 2.242 -9.829 1.00 90.38 79 LYS A O 1
ATOM 642 N N . TRP A 1 80 ? -10.163 1.312 -11.116 1.00 87.94 80 TRP A N 1
ATOM 643 C CA . TRP A 1 80 ? -9.076 1.369 -10.144 1.00 87.94 80 TRP A CA 1
ATOM 644 C C . TRP A 1 80 ? -8.695 2.809 -9.801 1.00 87.94 80 TRP A C 1
ATOM 646 O O . TRP A 1 80 ? -8.573 3.160 -8.632 1.00 87.94 80 TRP A O 1
ATOM 656 N N . ARG A 1 81 ? -8.590 3.681 -10.811 1.00 89.38 81 ARG A N 1
ATOM 657 C CA . ARG A 1 81 ? -8.351 5.116 -10.609 1.00 89.38 81 ARG A CA 1
ATOM 658 C C . ARG A 1 81 ? -9.454 5.756 -9.765 1.00 89.38 81 ARG A C 1
ATOM 660 O O . ARG A 1 81 ? -9.145 6.480 -8.828 1.00 89.38 81 ARG A O 1
ATOM 667 N N . GLN A 1 82 ? -10.718 5.460 -10.065 1.00 92.94 82 GLN A N 1
ATOM 668 C CA . GLN A 1 82 ? -11.864 5.954 -9.291 1.00 92.94 82 G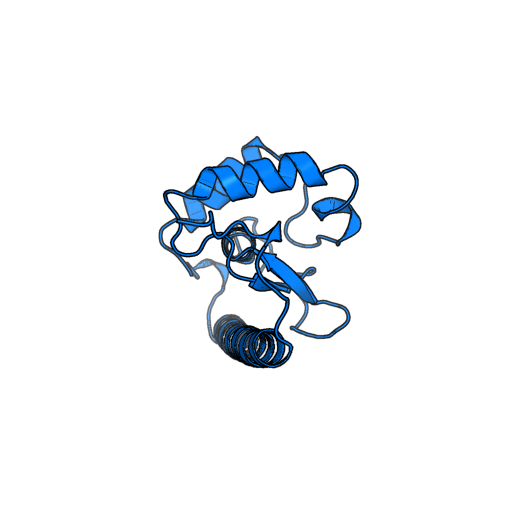LN A CA 1
ATOM 669 C C . GLN A 1 82 ? -11.838 5.463 -7.841 1.00 92.94 82 GLN A C 1
ATOM 671 O O . GLN A 1 82 ? -12.103 6.245 -6.931 1.00 92.94 82 GLN A O 1
ATOM 676 N N . PHE A 1 83 ? -11.470 4.197 -7.623 1.00 92.81 83 PHE A N 1
ATOM 677 C CA . PHE A 1 83 ? -11.255 3.654 -6.285 1.00 92.81 83 PHE A CA 1
ATOM 678 C C . PHE A 1 83 ? -10.189 4.446 -5.516 1.00 92.81 83 PHE A C 1
ATOM 680 O O . PHE A 1 83 ? -10.440 4.868 -4.391 1.00 92.81 83 PHE A O 1
ATOM 687 N N . CYS A 1 84 ? -9.027 4.703 -6.124 1.00 92.31 84 CYS A N 1
ATOM 688 C CA . CYS A 1 84 ? -7.959 5.455 -5.467 1.00 92.31 84 CYS A CA 1
ATOM 689 C C . CYS A 1 84 ? -8.369 6.906 -5.16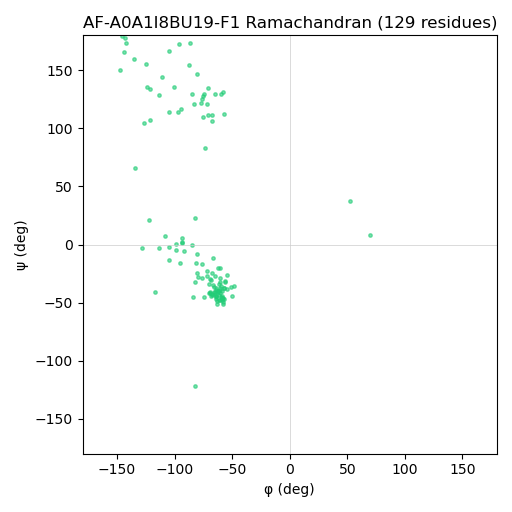0 1.00 92.31 84 CYS A C 1
ATOM 691 O O . CYS A 1 84 ? -8.159 7.374 -4.043 1.00 92.31 84 CYS A O 1
ATOM 693 N N . GLU A 1 85 ? -8.970 7.608 -6.127 1.00 94.50 85 GLU A N 1
ATOM 694 C CA . GLU A 1 85 ? -9.387 9.014 -5.983 1.00 94.50 85 GLU A CA 1
ATOM 695 C C . GLU A 1 85 ? -10.492 9.208 -4.936 1.00 94.50 85 GLU A C 1
ATOM 697 O O . GLU A 1 85 ? -10.557 10.266 -4.313 1.00 94.50 85 GLU A O 1
ATOM 702 N N . TYR A 1 86 ? -11.322 8.191 -4.679 1.00 95.62 86 TYR A N 1
ATOM 703 C CA . TYR A 1 86 ? -12.333 8.240 -3.617 1.00 95.62 86 TYR A CA 1
ATOM 704 C C . TYR A 1 86 ? -11.722 8.551 -2.240 1.00 95.62 86 TYR A C 1
ATOM 706 O O . TYR A 1 86 ? -12.334 9.233 -1.418 1.00 95.62 86 TYR A O 1
ATOM 714 N N . PHE A 1 87 ? -10.487 8.106 -1.997 1.00 94.94 87 PHE A N 1
ATOM 715 C CA . PHE A 1 87 ? -9.794 8.292 -0.721 1.00 94.94 87 PHE A CA 1
ATOM 716 C C . PHE A 1 87 ? -8.895 9.530 -0.662 1.00 94.94 87 PHE A C 1
ATOM 718 O O . PHE A 1 87 ? -8.226 9.738 0.350 1.00 94.94 87 PHE A O 1
ATOM 725 N N . LYS A 1 88 ? -8.893 10.377 -1.696 1.00 94.81 88 LYS A N 1
ATOM 726 C CA . LYS A 1 88 ? -8.007 11.546 -1.793 1.00 94.81 88 LYS A CA 1
ATOM 727 C C . LYS A 1 88 ? -8.086 12.497 -0.596 1.00 94.81 88 LYS A C 1
ATOM 729 O O . LYS A 1 88 ? -7.064 13.019 -0.168 1.00 94.81 88 LYS A O 1
ATOM 734 N N . GLU A 1 89 ? -9.286 12.698 -0.060 1.00 94.38 89 GLU A N 1
ATOM 735 C CA . GLU A 1 89 ? -9.540 13.624 1.054 1.00 94.38 89 GLU A CA 1
ATOM 736 C C . GLU A 1 89 ? -9.462 12.948 2.436 1.00 94.38 89 GLU A C 1
ATOM 738 O O . GLU A 1 89 ? -9.603 13.610 3.462 1.00 94.38 89 GLU A O 1
ATOM 743 N N . THR A 1 90 ? -9.290 11.622 2.490 1.00 93.06 90 THR A N 1
ATOM 744 C CA . T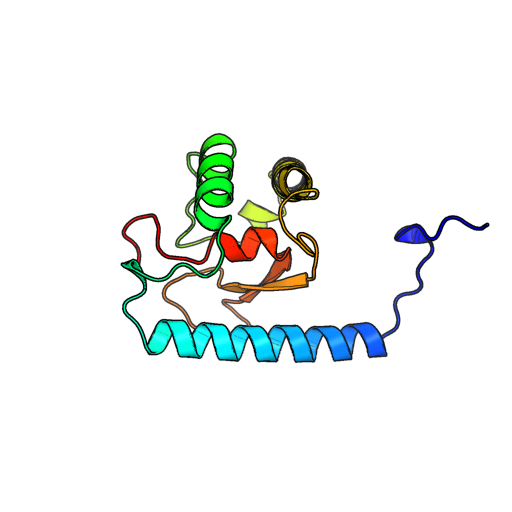HR A 1 90 ? -9.358 10.849 3.745 1.00 93.06 90 THR A CA 1
ATOM 745 C C . THR A 1 90 ? -8.041 10.172 4.098 1.00 93.06 90 THR A C 1
ATOM 747 O O . THR A 1 90 ? -7.650 10.173 5.266 1.00 93.06 90 THR A O 1
ATOM 750 N N . VAL A 1 91 ? -7.342 9.608 3.112 1.00 91.19 91 VAL A N 1
ATOM 751 C CA . VAL A 1 91 ? -6.062 8.926 3.300 1.00 91.19 91 VAL A CA 1
ATOM 752 C C . VAL A 1 91 ? -4.928 9.887 2.964 1.00 91.19 91 VAL A C 1
ATOM 754 O O . VAL A 1 91 ? -4.724 10.250 1.808 1.00 91.19 91 VAL A O 1
ATOM 757 N N . ASP A 1 92 ? -4.143 10.250 3.976 1.00 90.94 92 ASP A N 1
ATOM 758 C CA . ASP A 1 92 ? -2.963 11.095 3.785 1.00 90.94 92 ASP A CA 1
ATOM 759 C C . ASP A 1 92 ? -1.994 10.452 2.788 1.00 90.94 92 ASP A C 1
ATOM 761 O O . ASP A 1 92 ? -1.649 9.266 2.909 1.00 90.94 92 ASP A O 1
ATOM 765 N N . ASP A 1 93 ? -1.541 11.244 1.817 1.00 90.50 93 ASP A N 1
ATOM 766 C CA . ASP A 1 93 ? -0.659 10.815 0.731 1.00 90.50 93 ASP A CA 1
ATOM 767 C C . ASP A 1 93 ? -1.189 9.581 -0.024 1.00 90.50 93 ASP A C 1
ATOM 769 O O . ASP A 1 93 ? -0.419 8.688 -0.385 1.00 90.50 93 ASP A O 1
ATOM 773 N N . TYR A 1 94 ? -2.510 9.488 -0.236 1.00 92.12 94 TYR A N 1
ATOM 774 C CA . TYR A 1 94 ? -3.163 8.324 -0.855 1.00 92.12 94 TYR A CA 1
ATOM 775 C C . TYR A 1 94 ? -2.484 7.853 -2.153 1.00 92.12 94 TYR A C 1
ATOM 777 O O . TYR A 1 94 ? -2.419 6.647 -2.397 1.00 92.12 94 TYR A O 1
ATOM 785 N N . ASN A 1 95 ? -1.970 8.790 -2.960 1.00 90.38 95 ASN A N 1
ATOM 786 C CA . ASN A 1 95 ? -1.337 8.558 -4.258 1.00 90.38 95 ASN A CA 1
ATOM 787 C C . ASN A 1 95 ? 0.189 8.398 -4.196 1.00 90.38 95 ASN A C 1
ATOM 789 O O . ASN A 1 95 ? 0.810 8.224 -5.246 1.00 90.38 95 ASN A O 1
ATOM 793 N N . PHE A 1 96 ? 0.798 8.440 -3.008 1.00 90.25 96 PHE A N 1
ATOM 794 C CA . PHE A 1 96 ? 2.230 8.208 -2.865 1.00 90.25 96 PHE A CA 1
ATOM 795 C C . PHE A 1 96 ? 2.582 6.812 -3.375 1.00 90.25 96 PHE A C 1
ATOM 797 O O . PHE A 1 96 ? 1.941 5.824 -3.003 1.00 90.25 96 PHE A O 1
ATOM 804 N N . GLY A 1 97 ? 3.587 6.738 -4.247 1.00 90.06 97 GLY A N 1
ATOM 805 C CA . GLY A 1 97 ? 4.036 5.477 -4.820 1.00 90.06 97 GLY A CA 1
ATOM 806 C C . GLY A 1 97 ? 4.607 4.568 -3.735 1.00 90.06 97 GLY A C 1
ATOM 807 O O . GLY A 1 97 ? 5.467 4.979 -2.961 1.00 90.06 97 GLY A O 1
ATOM 808 N N . THR A 1 98 ? 4.150 3.328 -3.680 1.00 90.62 98 THR A N 1
ATOM 809 C CA . THR A 1 98 ? 4.664 2.304 -2.771 1.00 90.62 98 THR A CA 1
ATOM 810 C C . THR A 1 98 ? 4.702 0.951 -3.471 1.00 90.62 98 THR A C 1
ATOM 812 O O . THR A 1 98 ? 4.224 0.804 -4.597 1.00 90.62 98 THR A O 1
ATOM 815 N N . MET A 1 99 ? 5.282 -0.037 -2.806 1.00 91.75 99 MET A N 1
ATOM 816 C CA . MET A 1 99 ? 5.393 -1.407 -3.286 1.00 91.75 99 MET A CA 1
ATOM 817 C C . MET A 1 99 ? 4.321 -2.292 -2.642 1.00 91.75 99 MET A C 1
ATOM 819 O O . MET A 1 99 ? 4.079 -2.253 -1.432 1.00 91.75 99 MET A O 1
ATOM 823 N N . LEU A 1 100 ? 3.694 -3.125 -3.463 1.00 88.94 100 LEU A N 1
ATOM 824 C CA . LEU A 1 100 ? 2.654 -4.071 -3.075 1.00 88.94 100 LEU A CA 1
ATOM 825 C C . LEU A 1 100 ? 3.065 -5.477 -3.496 1.00 88.94 100 LEU A C 1
ATOM 827 O O . LEU A 1 100 ? 3.500 -5.663 -4.632 1.00 88.94 100 LEU A O 1
ATOM 831 N N . ARG A 1 101 ? 2.871 -6.454 -2.604 1.00 90.81 101 ARG A N 1
ATOM 832 C CA . ARG A 1 101 ? 2.999 -7.866 -2.967 1.00 90.81 101 ARG A CA 1
ATOM 833 C C . ARG A 1 101 ? 1.774 -8.303 -3.756 1.00 90.81 101 ARG A C 1
ATOM 835 O O . ARG A 1 101 ? 0.661 -8.129 -3.257 1.00 90.81 101 ARG A O 1
ATOM 842 N N . ILE A 1 102 ? 1.967 -8.861 -4.946 1.00 89.31 102 ILE A N 1
ATOM 843 C CA . ILE A 1 102 ? 0.849 -9.332 -5.775 1.00 89.31 102 ILE A CA 1
ATOM 844 C C . ILE A 1 102 ? 0.275 -10.652 -5.267 1.00 89.31 102 ILE A C 1
ATOM 846 O O . ILE A 1 102 ? -0.926 -10.867 -5.395 1.00 89.31 102 ILE A O 1
ATOM 850 N N . ARG A 1 103 ? 1.105 -11.477 -4.623 1.00 88.75 103 ARG A N 1
ATOM 851 C CA . ARG A 1 103 ? 0.701 -12.640 -3.841 1.00 88.75 103 ARG A CA 1
ATOM 852 C C . ARG A 1 103 ? 1.006 -12.431 -2.375 1.00 88.75 103 ARG A C 1
ATOM 854 O O . ARG A 1 103 ? 2.139 -12.115 -1.993 1.00 88.75 103 ARG A O 1
ATOM 861 N N . ALA A 1 104 ? -0.000 -12.650 -1.545 1.00 85.12 104 ALA A N 1
ATOM 862 C CA . ALA A 1 104 ? 0.112 -12.426 -0.118 1.00 85.12 104 ALA A CA 1
ATOM 863 C C . ALA A 1 104 ? 0.998 -13.486 0.577 1.00 85.12 104 ALA A C 1
ATOM 865 O O . ALA A 1 104 ? 1.621 -13.180 1.593 1.00 85.12 104 ALA A O 1
ATOM 866 N N . ASP A 1 105 ? 1.104 -14.706 0.044 1.00 85.50 105 ASP A N 1
ATOM 867 C CA . ASP A 1 105 ? 1.939 -15.789 0.596 1.00 85.50 105 ASP A CA 1
ATOM 868 C C . ASP A 1 105 ? 3.434 -15.687 0.244 1.00 85.50 105 ASP A C 1
ATOM 870 O O . ASP A 1 105 ? 4.250 -16.436 0.781 1.00 85.50 105 ASP A O 1
ATOM 874 N N . GLY A 1 106 ? 3.800 -14.759 -0.641 1.00 88.44 106 GLY A N 1
ATOM 875 C CA . GLY A 1 106 ? 5.174 -14.538 -1.082 1.00 88.44 106 GLY A CA 1
ATOM 876 C C . GLY A 1 106 ? 5.899 -13.424 -0.325 1.00 88.44 106 GLY A C 1
ATOM 877 O O . GLY A 1 106 ? 5.317 -12.663 0.450 1.00 88.44 106 GLY A O 1
ATOM 878 N N . ILE A 1 107 ? 7.197 -13.287 -0.587 1.00 91.31 107 ILE A N 1
ATOM 879 C CA . ILE A 1 107 ? 8.014 -12.173 -0.087 1.00 91.31 107 ILE A CA 1
ATOM 880 C C . ILE A 1 107 ? 7.942 -10.973 -1.040 1.00 91.31 107 ILE A C 1
ATOM 882 O O . ILE A 1 107 ? 7.370 -11.064 -2.123 1.00 91.31 107 ILE A O 1
ATOM 886 N N . TYR A 1 108 ? 8.528 -9.841 -0.653 1.00 93.06 108 TYR A N 1
ATOM 887 C CA . TYR A 1 108 ? 8.850 -8.791 -1.618 1.00 93.06 108 TYR A CA 1
ATOM 888 C C . TYR A 1 108 ? 10.078 -9.205 -2.436 1.00 93.06 108 TYR A C 1
ATOM 890 O O . TYR A 1 108 ? 11.191 -9.236 -1.916 1.00 93.06 108 TYR A O 1
ATOM 898 N N . ASP A 1 109 ? 9.868 -9.513 -3.710 1.00 93.56 109 ASP A N 1
ATOM 899 C CA . ASP A 1 109 ? 10.911 -9.722 -4.716 1.00 93.56 109 ASP A CA 1
ATOM 900 C C . ASP A 1 109 ? 10.457 -9.162 -6.076 1.00 93.56 109 ASP A C 1
ATOM 902 O O . ASP A 1 109 ? 9.350 -8.635 -6.196 1.00 93.56 109 ASP A O 1
ATOM 906 N N . GLU A 1 110 ? 11.308 -9.234 -7.100 1.00 91.81 110 GLU A N 1
ATOM 907 C CA . GLU A 1 110 ? 10.992 -8.714 -8.439 1.00 91.81 110 GLU A CA 1
ATOM 908 C C . GLU A 1 110 ? 9.750 -9.377 -9.058 1.00 91.81 110 GLU A C 1
ATOM 910 O O . GLU A 1 110 ? 8.967 -8.710 -9.729 1.00 91.81 110 GLU A O 1
ATOM 915 N N . ALA A 1 111 ? 9.535 -10.672 -8.809 1.00 92.06 111 ALA A N 1
ATOM 916 C CA . ALA A 1 111 ? 8.433 -11.428 -9.398 1.00 92.06 111 ALA A CA 1
ATOM 917 C C . ALA A 1 111 ? 7.098 -11.193 -8.676 1.00 92.06 111 ALA A C 1
ATOM 919 O O . ALA A 1 111 ? 6.037 -11.303 -9.289 1.00 92.06 111 ALA A O 1
ATOM 920 N N . ASN A 1 112 ? 7.146 -10.873 -7.383 1.00 92.50 112 ASN A N 1
ATOM 921 C CA . ASN A 1 112 ? 5.984 -10.729 -6.521 1.00 92.50 112 ASN A CA 1
ATOM 922 C C . ASN A 1 112 ? 5.684 -9.272 -6.134 1.00 92.50 112 ASN A C 1
ATOM 924 O O . ASN A 1 112 ? 4.805 -9.045 -5.308 1.00 92.50 112 ASN A O 1
ATOM 928 N N . THR A 1 113 ? 6.371 -8.271 -6.693 1.00 91.62 113 THR A N 1
ATOM 929 C CA . THR A 1 113 ? 6.199 -6.862 -6.294 1.00 91.62 113 THR A CA 1
ATOM 930 C C . THR A 1 113 ? 5.770 -5.979 -7.455 1.00 91.62 113 THR A C 1
ATOM 932 O O . THR A 1 113 ? 6.374 -5.993 -8.522 1.00 91.62 113 THR A O 1
ATOM 935 N N . ILE A 1 114 ? 4.772 -5.126 -7.219 1.00 90.69 114 ILE A N 1
ATOM 936 C CA . ILE A 1 114 ? 4.393 -4.049 -8.141 1.00 90.69 114 ILE A CA 1
ATOM 937 C C . ILE A 1 114 ? 4.411 -2.689 -7.452 1.00 90.69 114 ILE A C 1
ATOM 939 O O . ILE A 1 114 ? 4.194 -2.575 -6.245 1.00 90.69 114 ILE A O 1
ATOM 943 N N . ILE A 1 115 ? 4.596 -1.638 -8.250 1.00 89.69 115 ILE A N 1
ATOM 944 C CA . ILE A 1 115 ? 4.427 -0.254 -7.803 1.00 89.69 115 ILE A CA 1
ATOM 945 C C . ILE A 1 115 ? 2.948 0.130 -7.905 1.00 89.69 115 ILE A C 1
ATOM 947 O O . ILE A 1 115 ? 2.316 -0.047 -8.956 1.00 89.69 115 ILE A O 1
ATOM 951 N N . THR A 1 116 ? 2.411 0.677 -6.817 1.00 88.62 116 THR A N 1
ATOM 952 C CA . THR A 1 116 ? 1.017 1.113 -6.693 1.00 88.62 116 THR A CA 1
ATOM 953 C C . THR A 1 116 ? 0.888 2.355 -5.805 1.00 88.62 116 THR A C 1
ATOM 955 O O . THR A 1 116 ? 1.879 2.867 -5.288 1.00 88.62 116 THR A O 1
ATOM 958 N N . GLN A 1 117 ? -0.331 2.859 -5.632 1.00 90.31 117 GLN A N 1
ATOM 959 C CA . GLN A 1 117 ? -0.633 3.953 -4.711 1.00 90.31 117 GLN A CA 1
ATOM 960 C C . GLN A 1 117 ? -0.756 3.446 -3.262 1.00 90.31 117 GLN A C 1
ATOM 962 O O . GLN A 1 117 ? -1.245 2.341 -3.020 1.00 90.31 117 GLN A O 1
ATOM 967 N N . LYS A 1 118 ? -0.368 4.262 -2.278 1.00 90.31 118 LYS A N 1
ATOM 968 C CA . LYS A 1 118 ? -0.446 3.951 -0.836 1.00 90.31 118 LYS A CA 1
ATOM 969 C C . LYS A 1 118 ? -1.822 3.463 -0.382 1.00 90.31 118 LYS A C 1
ATOM 971 O O . LYS A 1 118 ? -1.900 2.575 0.461 1.00 90.31 118 LYS A O 1
ATOM 976 N N . VAL A 1 119 ? -2.908 3.993 -0.940 1.00 90.19 119 VAL A N 1
ATOM 977 C CA . VAL A 1 119 ? -4.261 3.513 -0.612 1.00 90.19 119 VAL A CA 1
ATOM 978 C C . VAL A 1 119 ? -4.453 2.031 -0.953 1.00 90.19 119 VAL A C 1
ATOM 980 O O . VAL A 1 119 ? -5.043 1.290 -0.173 1.00 90.19 119 VAL A O 1
ATOM 983 N N . CYS A 1 120 ? -3.874 1.561 -2.058 1.00 86.62 120 CYS A N 1
ATOM 984 C CA . CYS A 1 120 ? -3.946 0.165 -2.484 1.00 86.62 120 CYS A CA 1
ATOM 985 C C . CYS A 1 120 ? -3.146 -0.761 -1.565 1.00 86.62 120 CYS A C 1
ATOM 987 O O . CYS A 1 120 ? -3.511 -1.918 -1.387 1.00 86.62 120 CYS A O 1
ATOM 989 N N . PHE A 1 121 ? -2.074 -0.255 -0.949 1.00 84.69 121 PHE A N 1
ATOM 990 C CA . PHE A 1 121 ? -1.307 -1.004 0.046 1.00 84.69 121 PH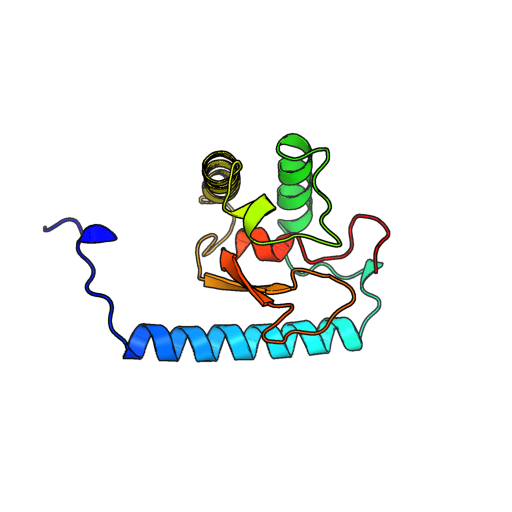E A CA 1
ATOM 991 C C . PHE A 1 121 ? -2.155 -1.405 1.260 1.00 84.69 121 PHE A C 1
ATOM 993 O O . PHE A 1 121 ? -1.932 -2.466 1.838 1.00 84.69 121 PHE A O 1
ATOM 1000 N N . LEU A 1 122 ? -3.184 -0.624 1.603 1.00 84.94 122 LEU A N 1
ATOM 1001 C CA . LEU A 1 122 ? -4.090 -0.938 2.712 1.00 84.94 122 LEU A CA 1
ATOM 1002 C C . LEU A 1 122 ? -4.949 -2.189 2.461 1.00 84.94 122 LEU A C 1
ATOM 1004 O O . LEU A 1 122 ? -5.542 -2.712 3.402 1.00 84.94 122 LEU A O 1
ATOM 1008 N N . LEU A 1 123 ? -4.977 -2.703 1.228 1.00 81.38 123 LEU A N 1
ATOM 1009 C CA . LEU A 1 123 ? -5.606 -3.980 0.892 1.00 81.38 123 LEU A CA 1
ATOM 1010 C C . LEU A 1 123 ? -4.709 -5.192 1.207 1.00 81.38 123 LEU A C 1
ATOM 1012 O O . LEU A 1 123 ? -5.218 -6.302 1.283 1.00 81.38 123 LEU A O 1
ATOM 1016 N N . ASN A 1 124 ? -3.397 -5.014 1.428 1.00 71.88 124 ASN A N 1
ATOM 1017 C CA . ASN A 1 124 ? -2.437 -6.114 1.647 1.00 71.88 124 ASN A CA 1
ATOM 1018 C C . ASN A 1 124 ? -2.415 -6.646 3.092 1.00 71.88 124 ASN A C 1
ATOM 1020 O O . ASN A 1 124 ? -1.412 -7.196 3.543 1.00 71.88 124 ASN A O 1
ATOM 1024 N N . SER A 1 125 ? -3.498 -6.447 3.838 1.00 63.84 125 SER A N 1
ATOM 1025 C CA . SER A 1 125 ? -3.647 -6.943 5.203 1.00 63.84 125 SER A CA 1
ATOM 1026 C C . SER A 1 125 ? -4.711 -8.041 5.233 1.00 63.84 125 SER A C 1
ATOM 1028 O O . SER A 1 125 ? -5.698 -7.937 4.501 1.00 63.84 125 SER A O 1
ATOM 1030 N N . PRO A 1 126 ? -4.546 -9.088 6.059 1.00 58.56 126 PRO A N 1
ATOM 1031 C CA . PRO A 1 126 ? -5.440 -10.236 6.028 1.00 58.56 126 PRO A CA 1
ATOM 1032 C C . PRO A 1 126 ? -6.827 -9.830 6.500 1.00 58.56 126 PRO A C 1
ATOM 1034 O O . PRO A 1 126 ? -7.043 -9.489 7.664 1.00 58.56 126 PRO A O 1
ATOM 1037 N N . LYS A 1 127 ? -7.780 -9.831 5.574 1.00 58.31 127 LYS A N 1
ATOM 1038 C CA . LYS A 1 127 ? -9.188 -9.539 5.868 1.00 58.31 127 LYS A CA 1
ATOM 1039 C C . LYS A 1 127 ? -10.140 -10.611 5.328 1.00 58.31 127 LYS A C 1
ATOM 1041 O O . LYS A 1 127 ? -11.315 -10.572 5.661 1.00 58.31 127 LYS A O 1
ATOM 1046 N N . ASP A 1 128 ? -9.616 -11.616 4.621 1.00 49.69 128 ASP A N 1
ATOM 1047 C CA . ASP A 1 128 ? -10.393 -12.662 3.933 1.00 49.69 128 ASP A CA 1
ATOM 1048 C C . ASP A 1 128 ? -10.071 -14.098 4.365 1.00 49.69 128 ASP A C 1
ATOM 1050 O O . ASP A 1 128 ? -10.307 -15.048 3.629 1.00 49.69 128 ASP A O 1
ATOM 1054 N N . GLY A 1 129 ? -9.497 -14.287 5.556 1.00 47.94 129 GLY A N 1
ATOM 1055 C CA . GLY A 1 129 ? -9.096 -15.624 6.018 1.00 47.94 129 GLY A CA 1
ATOM 1056 C C . GLY A 1 129 ? -7.908 -16.218 5.252 1.00 47.94 129 GLY A C 1
ATOM 1057 O O . GLY A 1 129 ? -7.553 -17.374 5.469 1.00 47.94 129 GLY A O 1
ATOM 1058 N N . HIS A 1 130 ? -7.275 -15.420 4.394 1.00 48.62 130 HIS A N 1
ATOM 1059 C CA . HIS A 1 130 ? -6.001 -15.737 3.782 1.00 48.62 130 HIS A CA 1
ATOM 1060 C C . HIS A 1 130 ? -4.894 -14.899 4.445 1.00 48.62 130 HIS A C 1
ATOM 1062 O O . HIS A 1 130 ? -4.885 -13.672 4.317 1.00 48.62 130 HIS A O 1
ATOM 1068 N N . LEU A 1 131 ? -4.003 -15.633 5.135 1.00 42.62 131 LEU A N 1
ATOM 1069 C CA . LEU A 1 131 ? -2.915 -15.271 6.071 1.00 42.62 131 LEU A CA 1
ATOM 1070 C C . LEU A 1 131 ? -3.336 -15.010 7.520 1.00 42.62 131 LEU A C 1
ATOM 1072 O O . LEU A 1 131 ? -3.411 -13.836 7.954 1.00 42.62 131 LEU A O 1
#

Foldseek 3Di:
DPPPDPVPDDDDVVVVVVLVVVQVVVQVVVQVVVVPDDLLPDQPDPCLVVLVVVCCVLCVPDDLQAADCCNQCNPCNVVNVVSQVVCVPPDVQQARWHKDFNHLPDGDDPVGIDIGGPSSNSSSGDDPPDD